Protein AF-A0A2V8GLQ5-F1 (afdb_monomer_lite)

Structure (mmCIF, N/CA/C/O backbone):
data_AF-A0A2V8GLQ5-F1
#
_entry.id   AF-A0A2V8GLQ5-F1
#
loop_
_atom_site.group_PDB
_atom_site.id
_atom_site.type_symbol
_atom_site.label_atom_id
_atom_site.label_alt_id
_atom_site.label_comp_id
_atom_site.label_asym_id
_atom_site.label_entity_id
_atom_site.label_seq_id
_atom_site.pdbx_PDB_ins_code
_atom_site.Cartn_x
_atom_site.Cartn_y
_atom_site.Cartn_z
_atom_site.occupancy
_atom_site.B_iso_or_equiv
_atom_site.auth_seq_id
_atom_site.auth_comp_id
_atom_site.auth_asym_id
_atom_site.auth_atom_id
_atom_site.pdbx_PDB_model_num
ATOM 1 N N . MET A 1 1 ? 10.502 -24.802 1.632 1.00 63.25 1 MET A N 1
ATOM 2 C CA . MET A 1 1 ? 9.885 -23.475 1.426 1.00 63.25 1 MET A CA 1
ATOM 3 C C . MET A 1 1 ? 8.600 -23.440 2.243 1.00 63.25 1 MET A C 1
ATOM 5 O O . MET A 1 1 ? 7.718 -24.242 1.971 1.00 63.25 1 MET A O 1
ATOM 9 N N . ARG A 1 2 ? 8.540 -22.644 3.318 1.00 80.94 2 ARG A N 1
ATOM 10 C CA . ARG A 1 2 ? 7.343 -22.529 4.173 1.00 80.94 2 ARG A CA 1
ATOM 11 C C . ARG A 1 2 ? 6.388 -21.524 3.531 1.00 80.94 2 ARG A C 1
ATOM 13 O O . ARG A 1 2 ? 6.827 -20.437 3.175 1.00 80.94 2 ARG A O 1
ATOM 20 N N . VAL A 1 3 ? 5.116 -21.886 3.393 1.00 81.62 3 VAL A N 1
ATOM 21 C CA . VAL A 1 3 ? 4.073 -20.953 2.947 1.00 81.62 3 VAL A CA 1
ATOM 22 C C . VAL A 1 3 ? 3.764 -19.997 4.108 1.00 81.62 3 VAL A C 1
ATOM 24 O O . VAL A 1 3 ? 3.500 -20.488 5.212 1.00 81.62 3 VAL A O 1
ATOM 27 N N . PRO A 1 4 ? 3.845 -18.668 3.915 1.00 85.38 4 PRO A N 1
ATOM 28 C CA . PRO A 1 4 ? 3.492 -17.707 4.956 1.00 85.38 4 PRO A CA 1
ATOM 29 C C . PRO A 1 4 ? 2.005 -17.817 5.308 1.00 85.38 4 PRO A C 1
ATOM 31 O O . PRO A 1 4 ? 1.169 -18.078 4.440 1.00 85.38 4 PRO A O 1
ATOM 34 N N . GLN A 1 5 ? 1.667 -17.651 6.587 1.00 93.88 5 GLN A N 1
ATOM 35 C CA . GLN A 1 5 ? 0.269 -17.655 7.016 1.00 93.88 5 GLN A CA 1
ATOM 36 C C . GLN A 1 5 ? -0.374 -16.293 6.730 1.00 93.88 5 GLN A C 1
ATOM 38 O O . GLN A 1 5 ? 0.317 -15.280 6.661 1.00 93.88 5 GLN A O 1
ATOM 43 N N . VAL A 1 6 ? -1.706 -16.241 6.612 1.00 92.25 6 VAL A N 1
ATOM 44 C CA . VAL A 1 6 ? -2.436 -14.980 6.355 1.00 92.25 6 VAL A CA 1
ATOM 45 C C . VAL A 1 6 ? -2.108 -13.914 7.406 1.00 92.25 6 VAL A C 1
ATOM 47 O O . VAL A 1 6 ? -1.893 -12.758 7.057 1.00 92.25 6 VAL A O 1
ATOM 50 N N . ALA A 1 7 ? -1.985 -14.310 8.675 1.00 94.69 7 ALA A N 1
ATOM 51 C CA . ALA A 1 7 ? -1.589 -13.404 9.750 1.00 94.69 7 ALA A CA 1
ATOM 52 C C . ALA A 1 7 ? -0.199 -12.780 9.518 1.00 94.69 7 ALA A C 1
ATOM 54 O O . ALA A 1 7 ? -0.030 -11.580 9.730 1.00 94.69 7 ALA A O 1
ATOM 55 N N . ASP A 1 8 ? 0.767 -13.563 9.023 1.00 96.06 8 ASP A N 1
ATOM 56 C CA . ASP A 1 8 ? 2.113 -13.072 8.699 1.00 96.06 8 ASP A CA 1
ATOM 57 C C . ASP A 1 8 ? 2.060 -12.060 7.540 1.00 96.06 8 ASP A C 1
ATOM 59 O O . ASP A 1 8 ? 2.730 -11.029 7.578 1.00 96.06 8 ASP A O 1
ATOM 63 N N . ILE A 1 9 ? 1.219 -12.321 6.530 1.00 95.00 9 ILE A N 1
ATOM 64 C CA . ILE A 1 9 ? 1.027 -11.442 5.363 1.00 95.00 9 ILE A CA 1
ATOM 65 C C . ILE A 1 9 ? 0.398 -10.109 5.780 1.00 95.00 9 ILE A C 1
ATOM 67 O O . ILE A 1 9 ? 0.857 -9.052 5.351 1.00 95.00 9 ILE A O 1
ATOM 71 N N . ILE A 1 10 ? -0.630 -10.140 6.633 1.00 97.25 10 ILE A N 1
ATOM 72 C CA . ILE A 1 10 ? -1.277 -8.922 7.137 1.00 97.25 10 ILE A CA 1
ATOM 73 C C . ILE A 1 10 ? -0.293 -8.108 7.980 1.00 97.25 10 ILE A C 1
ATOM 75 O O . ILE A 1 10 ? -0.190 -6.893 7.798 1.00 97.25 10 ILE A O 1
ATOM 79 N N . ALA A 1 11 ? 0.458 -8.758 8.874 1.00 97.44 11 ALA A N 1
ATOM 80 C CA . ALA A 1 11 ? 1.461 -8.087 9.696 1.00 97.44 11 ALA A CA 1
ATOM 81 C C . ALA A 1 11 ? 2.531 -7.396 8.835 1.00 97.44 11 ALA A C 1
ATOM 83 O O . ALA A 1 11 ? 2.856 -6.229 9.069 1.00 97.44 11 ALA A O 1
ATOM 84 N N . GLU A 1 12 ? 3.022 -8.078 7.799 1.00 96.25 12 GLU A N 1
ATOM 85 C CA . GLU A 1 12 ? 3.988 -7.499 6.868 1.00 96.25 12 GLU A CA 1
ATOM 86 C C . GLU A 1 12 ? 3.384 -6.355 6.049 1.00 96.25 12 GLU A C 1
ATOM 88 O O . GLU A 1 12 ? 3.994 -5.295 5.915 1.00 96.25 12 GLU A O 1
ATOM 93 N N . GLY A 1 13 ? 2.149 -6.507 5.573 1.00 96.44 13 GLY A N 1
ATOM 94 C CA . GLY A 1 13 ? 1.435 -5.445 4.873 1.00 96.44 13 GLY A CA 1
ATOM 95 C C . GLY A 1 13 ? 1.325 -4.166 5.708 1.00 96.44 13 GLY A C 1
ATOM 96 O O . GLY A 1 13 ? 1.615 -3.084 5.204 1.00 96.44 13 GLY A O 1
ATOM 97 N N . LYS A 1 14 ? 1.007 -4.267 7.004 1.00 98.19 14 LYS A N 1
ATOM 98 C CA . LYS A 1 14 ? 0.960 -3.105 7.915 1.00 98.19 14 LYS A CA 1
ATOM 99 C C . LYS A 1 14 ? 2.320 -2.432 8.084 1.00 98.19 14 LYS A C 1
ATOM 101 O O . LYS A 1 14 ? 2.405 -1.198 8.115 1.00 98.19 14 LYS A O 1
ATOM 106 N N . ARG A 1 15 ? 3.387 -3.232 8.183 1.00 97.12 15 ARG A N 1
ATOM 107 C CA . ARG A 1 15 ? 4.765 -2.729 8.242 1.00 97.12 15 ARG A CA 1
ATOM 108 C C . ARG A 1 15 ? 5.100 -1.958 6.966 1.00 97.12 15 ARG A C 1
ATOM 110 O O . ARG A 1 15 ? 5.607 -0.841 7.047 1.00 97.12 15 ARG A O 1
ATOM 117 N N . LEU A 1 16 ? 4.756 -2.516 5.805 1.00 96.44 16 LEU A N 1
ATOM 118 C CA . LEU A 1 16 ? 4.956 -1.875 4.508 1.00 96.44 16 LEU A CA 1
ATOM 119 C C . LEU A 1 16 ? 4.143 -0.585 4.374 1.00 96.44 16 LEU A C 1
ATOM 121 O O . LEU A 1 16 ? 4.720 0.425 3.996 1.00 96.44 16 LEU A O 1
ATOM 125 N N . MET A 1 17 ? 2.861 -0.560 4.755 1.00 97.62 17 MET A N 1
ATOM 126 C CA . MET A 1 17 ? 2.049 0.667 4.695 1.00 97.62 17 MET A CA 1
ATOM 127 C C . MET A 1 17 ? 2.631 1.790 5.566 1.00 97.62 17 MET A C 1
ATOM 129 O O . MET A 1 17 ? 2.666 2.944 5.141 1.00 97.62 17 MET A O 1
ATOM 133 N N . SER A 1 18 ? 3.170 1.449 6.741 1.00 96.75 18 SER A N 1
ATOM 134 C CA . SER A 1 18 ? 3.880 2.404 7.605 1.00 96.75 18 SER A CA 1
ATOM 135 C C . SER A 1 18 ? 5.127 2.979 6.921 1.00 96.75 18 SER A C 1
ATOM 137 O O . SER A 1 18 ? 5.350 4.188 6.951 1.00 96.75 18 SER A O 1
ATOM 139 N N . ILE A 1 19 ? 5.916 2.130 6.254 1.00 95.81 19 ILE A N 1
ATOM 140 C CA . ILE A 1 19 ? 7.103 2.554 5.497 1.00 95.81 19 ILE A CA 1
ATOM 141 C C . ILE A 1 19 ? 6.711 3.407 4.293 1.00 95.81 19 ILE A C 1
ATOM 143 O O . ILE A 1 19 ? 7.311 4.458 4.077 1.00 95.81 19 ILE A O 1
ATOM 147 N N . CYS A 1 20 ? 5.699 2.994 3.529 1.00 96.44 20 CYS A N 1
ATOM 148 C CA . CYS A 1 20 ? 5.193 3.749 2.390 1.00 96.44 20 CYS A CA 1
ATOM 149 C C . CYS A 1 20 ? 4.781 5.158 2.825 1.00 96.44 20 CYS A C 1
ATOM 151 O O . CYS A 1 20 ? 5.273 6.125 2.247 1.00 96.44 20 CYS A O 1
ATOM 153 N N . ASN A 1 21 ? 3.961 5.288 3.876 1.00 95.75 21 ASN A N 1
ATOM 154 C CA . ASN A 1 21 ? 3.484 6.596 4.335 1.00 95.75 21 ASN A CA 1
ATOM 155 C C . ASN A 1 21 ? 4.610 7.502 4.855 1.00 95.75 21 ASN A C 1
ATOM 157 O O . ASN A 1 21 ? 4.532 8.719 4.719 1.00 95.75 21 ASN A O 1
ATOM 161 N N . ALA A 1 22 ? 5.665 6.918 5.428 1.00 95.25 22 ALA A N 1
ATOM 162 C CA . ALA A 1 22 ? 6.824 7.669 5.899 1.00 95.25 22 ALA A CA 1
ATOM 163 C C . ALA A 1 22 ? 7.767 8.090 4.758 1.00 95.25 22 ALA A C 1
ATOM 165 O O . ALA A 1 22 ? 8.244 9.220 4.732 1.00 95.25 22 ALA A O 1
ATOM 166 N N . CYS A 1 23 ? 8.055 7.183 3.821 1.00 96.44 23 CYS A N 1
ATOM 167 C CA . CYS A 1 23 ? 9.047 7.388 2.765 1.00 96.44 23 CYS A CA 1
ATOM 168 C C . CYS A 1 23 ? 8.509 8.221 1.599 1.00 96.44 23 CYS A C 1
ATOM 170 O O . CYS A 1 23 ? 9.237 9.051 1.060 1.00 96.44 23 CYS A O 1
ATOM 172 N N . ARG A 1 24 ? 7.260 7.973 1.186 1.00 96.19 24 ARG A N 1
ATOM 173 C CA . ARG A 1 24 ? 6.531 8.677 0.111 1.00 96.19 24 ARG A CA 1
ATOM 174 C C . ARG A 1 24 ? 7.214 8.752 -1.261 1.00 96.19 24 ARG A C 1
ATOM 176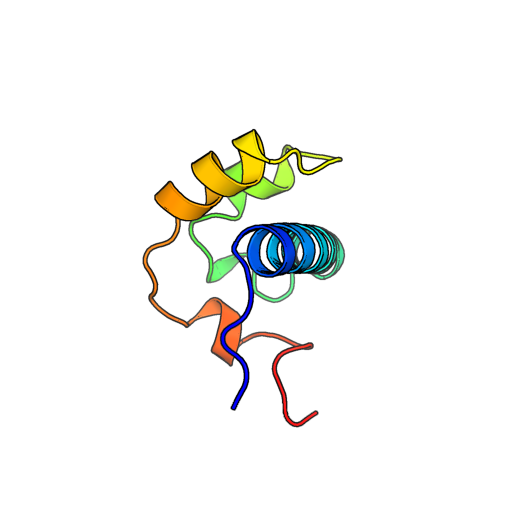 O O . ARG A 1 24 ? 6.646 9.303 -2.194 1.00 96.19 24 ARG A O 1
ATOM 183 N N . TYR A 1 25 ? 8.378 8.131 -1.441 1.00 95.94 25 TYR A N 1
ATOM 184 C CA . TYR A 1 25 ? 9.150 8.205 -2.683 1.00 95.94 25 TYR A CA 1
ATOM 185 C C . TYR A 1 25 ? 8.376 7.680 -3.900 1.00 95.94 25 TYR A C 1
ATOM 187 O O . TYR A 1 25 ? 8.462 8.244 -4.988 1.00 95.94 25 TYR A O 1
ATOM 195 N N . CYS A 1 26 ? 7.576 6.627 -3.705 1.00 96.31 26 CYS A N 1
ATOM 196 C CA . CYS A 1 26 ? 6.769 6.020 -4.758 1.00 96.31 26 CYS A CA 1
ATOM 197 C C . CYS A 1 26 ? 5.293 6.462 -4.773 1.00 96.31 26 CYS A C 1
ATOM 199 O O . CYS A 1 26 ? 4.470 5.822 -5.429 1.00 96.31 26 CYS A O 1
ATOM 201 N N . GLU A 1 27 ? 4.947 7.549 -4.075 1.00 96.31 27 GLU A N 1
ATOM 202 C CA . GLU A 1 27 ? 3.574 8.062 -3.949 1.00 96.31 27 GLU A CA 1
ATOM 203 C C . GLU A 1 27 ? 2.877 8.247 -5.304 1.00 96.31 27 GLU A C 1
ATOM 205 O O . GLU A 1 27 ? 1.743 7.807 -5.480 1.00 96.31 27 GLU A O 1
ATOM 210 N N . GLY A 1 28 ? 3.580 8.811 -6.291 1.00 96.00 28 GLY A N 1
ATOM 211 C CA . GLY A 1 28 ? 3.042 9.037 -7.636 1.00 96.00 28 GLY A CA 1
ATOM 212 C C . GLY A 1 28 ? 2.805 7.772 -8.473 1.00 96.00 28 GLY A C 1
ATOM 213 O O . GLY A 1 28 ? 2.140 7.855 -9.501 1.00 96.00 28 GLY A O 1
ATOM 214 N N . TYR A 1 29 ? 3.318 6.609 -8.056 1.00 97.19 29 TYR A N 1
ATOM 215 C CA . TYR A 1 29 ? 3.167 5.341 -8.787 1.00 97.19 29 TYR A CA 1
ATOM 216 C C . TYR A 1 29 ? 2.034 4.462 -8.245 1.00 97.19 29 TYR A C 1
ATOM 218 O O . TYR A 1 29 ? 1.519 3.593 -8.948 1.00 97.19 29 TYR A O 1
ATOM 226 N N . CYS A 1 30 ? 1.663 4.629 -6.976 1.00 97.56 30 CYS A N 1
ATOM 227 C CA . CYS A 1 30 ? 0.780 3.703 -6.280 1.00 97.56 30 CYS A CA 1
ATOM 228 C C . CYS A 1 30 ? -0.628 4.286 -6.121 1.00 97.56 30 CYS A C 1
ATOM 230 O O . CYS A 1 30 ? -0.856 5.158 -5.287 1.00 97.56 30 CYS A O 1
ATOM 232 N N . ALA A 1 31 ? -1.611 3.734 -6.839 1.00 96.31 31 ALA A N 1
ATOM 233 C CA . ALA A 1 31 ? -3.013 4.171 -6.760 1.00 96.31 31 ALA A CA 1
ATOM 234 C C . ALA A 1 31 ? -3.642 4.042 -5.354 1.00 96.31 31 ALA A C 1
ATOM 236 O O . ALA A 1 31 ? -4.670 4.651 -5.068 1.00 96.31 31 ALA A O 1
ATOM 237 N N . VAL A 1 32 ? -3.017 3.271 -4.461 1.00 98.12 32 VAL A N 1
ATOM 238 C CA . VAL A 1 32 ? -3.474 3.063 -3.081 1.00 98.12 32 VAL A CA 1
ATOM 239 C C . VAL A 1 32 ? -3.144 4.264 -2.178 1.00 98.12 32 VAL A C 1
ATOM 241 O O . VAL A 1 32 ? -3.817 4.472 -1.166 1.00 98.12 32 VAL A O 1
ATOM 244 N N . PHE A 1 33 ? -2.147 5.086 -2.532 1.00 97.56 33 PHE A N 1
ATOM 245 C CA . PHE A 1 33 ? -1.635 6.161 -1.670 1.00 97.56 33 PHE A CA 1
ATOM 246 C C . PHE A 1 33 ? -2.692 7.163 -1.191 1.00 97.56 33 PHE A C 1
ATOM 248 O O . PHE A 1 33 ? -2.754 7.376 0.018 1.00 97.56 33 PHE A O 1
ATOM 255 N N . PRO A 1 34 ? -3.573 7.714 -2.053 1.00 97.00 34 PRO A N 1
ATOM 256 C CA . PRO A 1 34 ? -4.576 8.697 -1.627 1.00 97.00 34 PRO A CA 1
ATOM 257 C C . PRO A 1 34 ? -5.525 8.189 -0.533 1.00 97.00 34 PRO A C 1
ATOM 259 O O . PRO A 1 34 ? -6.072 8.966 0.252 1.00 97.00 34 PRO A O 1
ATOM 262 N N . ALA A 1 35 ? -5.749 6.873 -0.483 1.00 97.38 35 ALA A N 1
ATOM 263 C CA . ALA A 1 35 ? -6.511 6.234 0.580 1.00 97.38 35 ALA A CA 1
ATOM 264 C C . ALA A 1 35 ? -5.631 5.910 1.797 1.00 97.38 35 ALA A C 1
ATOM 266 O O . ALA A 1 35 ? -6.064 6.090 2.937 1.00 97.38 35 ALA A O 1
ATOM 267 N N . MET A 1 36 ? -4.414 5.423 1.564 1.00 97.56 36 MET A N 1
ATOM 268 C CA . MET A 1 36 ? -3.468 5.013 2.600 1.00 97.56 36 MET A CA 1
ATOM 269 C C . MET A 1 36 ? -2.990 6.196 3.455 1.00 97.56 36 MET A C 1
ATOM 271 O O . MET A 1 36 ? -3.020 6.099 4.677 1.00 97.56 36 MET A O 1
ATOM 275 N N . GLU A 1 37 ? -2.648 7.336 2.851 1.00 95.88 37 GLU A N 1
ATOM 276 C CA . GLU A 1 37 ? -2.042 8.484 3.548 1.00 95.88 37 GLU A CA 1
ATOM 277 C C . GLU A 1 37 ? -2.953 9.147 4.591 1.00 95.88 37 GLU A C 1
ATOM 279 O O . GLU A 1 37 ? -2.489 9.849 5.486 1.00 95.88 37 GLU A O 1
ATOM 284 N N . ARG A 1 38 ? -4.265 8.902 4.501 1.00 94.69 38 ARG A N 1
ATOM 285 C CA . ARG A 1 38 ? -5.274 9.409 5.443 1.00 94.69 38 ARG A CA 1
ATOM 286 C C . ARG A 1 38 ? -5.313 8.618 6.75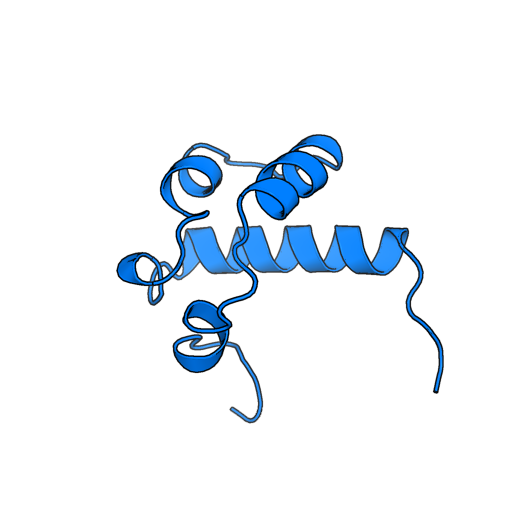2 1.00 94.69 38 ARG A C 1
ATOM 288 O O . ARG A 1 38 ? -6.145 8.905 7.611 1.00 94.69 38 ARG A O 1
ATOM 295 N N . ARG A 1 39 ? -4.467 7.594 6.891 1.00 94.12 39 ARG A N 1
ATOM 296 C CA . ARG A 1 39 ? -4.427 6.674 8.028 1.00 94.12 39 ARG A CA 1
ATOM 297 C C . ARG A 1 39 ? -3.113 6.831 8.786 1.00 94.12 39 ARG A C 1
ATOM 299 O O . ARG A 1 39 ? -2.036 6.825 8.199 1.00 94.12 39 ARG A O 1
ATOM 306 N N . LEU A 1 40 ? -3.220 6.944 10.109 1.00 90.88 40 LEU A N 1
ATOM 307 C CA . LEU A 1 40 ? -2.071 6.967 11.026 1.00 90.88 40 LEU A CA 1
ATOM 308 C C . LEU A 1 40 ? -1.730 5.571 11.561 1.00 90.88 40 LEU A C 1
ATOM 310 O O . LEU A 1 40 ? -0.600 5.313 11.964 1.00 90.88 40 LEU A O 1
ATOM 314 N N . THR A 1 41 ? -2.714 4.676 11.573 1.00 94.69 41 THR A N 1
ATOM 315 C CA . THR A 1 41 ? -2.596 3.280 11.993 1.00 94.69 41 THR A CA 1
ATOM 316 C C . THR A 1 41 ? -3.285 2.388 10.963 1.00 94.69 41 THR A C 1
ATOM 318 O O . THR A 1 41 ? -4.191 2.833 10.259 1.00 94.69 41 THR A O 1
ATOM 321 N N . PHE A 1 42 ? -2.851 1.130 10.867 1.00 97.19 42 PHE A N 1
ATOM 322 C CA . PHE A 1 42 ? -3.384 0.162 9.908 1.00 97.19 42 PHE A CA 1
ATOM 323 C C . PHE A 1 42 ? -3.994 -1.025 10.657 1.00 97.19 42 PHE A C 1
ATOM 325 O O . PHE A 1 42 ? -3.278 -1.867 11.210 1.00 97.19 42 PHE A O 1
ATOM 332 N N . SER A 1 43 ? -5.324 -1.078 10.716 1.00 97.50 43 SER A N 1
ATOM 333 C CA . SER A 1 43 ? -6.061 -2.243 11.219 1.00 97.50 43 SER A CA 1
ATOM 334 C C . SER A 1 43 ? -6.077 -3.378 10.184 1.00 97.50 43 SER A C 1
ATOM 336 O O . SER A 1 43 ? -5.669 -3.185 9.042 1.00 97.50 43 SER A O 1
ATOM 338 N N . ASP A 1 44 ? -6.541 -4.573 10.560 1.00 97.75 44 ASP A N 1
ATOM 339 C CA . ASP A 1 44 ? -6.708 -5.678 9.595 1.00 97.75 44 ASP A CA 1
ATOM 340 C C . ASP A 1 44 ? -7.716 -5.298 8.498 1.00 97.75 44 ASP A C 1
ATOM 342 O O . ASP A 1 44 ? -7.447 -5.490 7.317 1.00 97.75 44 ASP A O 1
ATOM 346 N N . ALA A 1 45 ? -8.815 -4.635 8.874 1.00 97.25 45 ALA A N 1
ATOM 347 C CA . ALA A 1 45 ? -9.822 -4.156 7.928 1.00 97.25 45 ALA A CA 1
ATOM 348 C C . ALA A 1 45 ? -9.274 -3.087 6.965 1.00 97.25 45 ALA A C 1
ATOM 350 O O . ALA A 1 45 ? -9.674 -3.037 5.801 1.00 97.25 45 ALA A O 1
ATOM 351 N N . ASP A 1 46 ? -8.339 -2.244 7.418 1.00 98.00 46 ASP A N 1
ATOM 352 C CA . ASP A 1 46 ? -7.648 -1.317 6.519 1.00 98.00 46 ASP A CA 1
ATOM 353 C C . ASP A 1 46 ? -6.789 -2.066 5.507 1.00 98.00 46 ASP A C 1
ATOM 355 O O . ASP A 1 46 ? -6.759 -1.672 4.346 1.00 98.00 46 ASP A O 1
ATOM 359 N N . MET A 1 47 ? -6.120 -3.146 5.916 1.00 97.81 47 MET A N 1
ATOM 360 C CA . MET A 1 47 ? -5.323 -3.954 4.994 1.00 97.81 47 MET A CA 1
ATOM 361 C C . MET A 1 47 ? -6.195 -4.618 3.934 1.00 97.81 47 MET A C 1
ATOM 363 O O . MET A 1 47 ? -5.851 -4.545 2.756 1.00 97.81 47 MET A O 1
ATOM 367 N N . ASP A 1 48 ? -7.343 -5.177 4.320 1.00 96.94 48 ASP A N 1
ATOM 368 C CA . ASP A 1 48 ? -8.303 -5.748 3.371 1.00 96.94 48 ASP A CA 1
ATOM 369 C C . ASP A 1 48 ? -8.810 -4.684 2.388 1.00 96.94 48 ASP A C 1
ATOM 371 O O . ASP A 1 48 ? -8.823 -4.889 1.172 1.00 96.94 48 ASP A O 1
ATOM 375 N N . TYR A 1 49 ? -9.188 -3.508 2.892 1.00 97.69 49 TYR A N 1
ATOM 376 C CA . TYR A 1 49 ? -9.650 -2.404 2.056 1.00 97.69 49 TYR A CA 1
ATOM 377 C C . TYR A 1 49 ? -8.562 -1.908 1.094 1.00 97.69 49 TYR A C 1
ATOM 379 O O . TYR A 1 49 ? -8.804 -1.802 -0.107 1.00 97.69 49 TYR A O 1
ATOM 387 N N . LEU A 1 50 ? -7.355 -1.630 1.593 1.00 97.94 50 LEU A N 1
ATOM 388 C CA . LEU A 1 50 ? -6.243 -1.132 0.783 1.00 97.94 50 LEU A CA 1
ATOM 389 C C . LEU A 1 50 ? -5.776 -2.174 -0.243 1.00 97.94 50 LEU A C 1
ATOM 391 O O . LEU A 1 50 ? -5.419 -1.802 -1.360 1.00 97.94 50 LEU A O 1
ATOM 395 N N . ALA A 1 51 ? -5.833 -3.468 0.089 1.00 96.81 51 ALA A N 1
ATOM 396 C CA . ALA A 1 51 ? -5.534 -4.546 -0.849 1.00 96.81 51 ALA A CA 1
ATOM 397 C C . ALA A 1 51 ? -6.498 -4.552 -2.045 1.00 96.81 51 ALA A C 1
ATOM 399 O O . ALA A 1 51 ? -6.051 -4.724 -3.176 1.00 96.81 51 ALA A O 1
ATOM 400 N N . ASN A 1 52 ? -7.789 -4.275 -1.826 1.00 97.00 52 ASN A N 1
ATOM 401 C CA . ASN A 1 52 ? -8.775 -4.162 -2.909 1.00 97.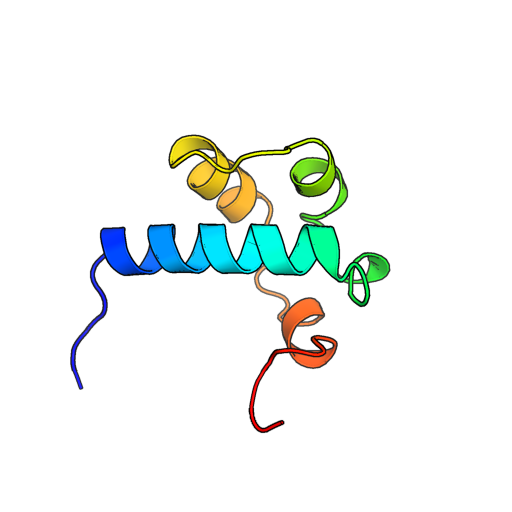00 52 ASN A CA 1
ATOM 402 C C . ASN A 1 52 ? -8.535 -2.957 -3.837 1.00 97.00 52 ASN A C 1
ATOM 404 O O . ASN A 1 52 ? -9.017 -2.950 -4.967 1.00 97.00 52 ASN A O 1
ATOM 408 N N . LEU A 1 53 ? -7.790 -1.944 -3.386 1.00 97.62 53 LEU A N 1
ATOM 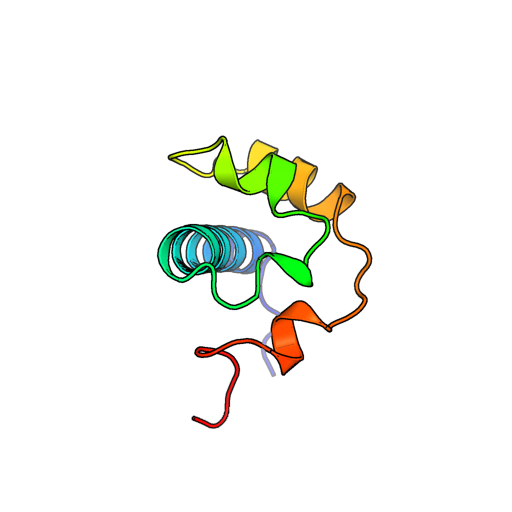409 C CA . LEU A 1 53 ? -7.404 -0.799 -4.217 1.00 97.62 53 LEU A CA 1
ATOM 410 C C . LEU A 1 53 ? -6.120 -1.052 -5.020 1.00 97.62 53 LEU A C 1
ATOM 412 O O . LEU A 1 53 ? -5.775 -0.261 -5.897 1.00 97.62 53 LEU A O 1
ATOM 416 N N . CYS A 1 54 ? -5.378 -2.119 -4.715 1.00 97.31 54 CYS A N 1
ATOM 417 C CA . CYS A 1 54 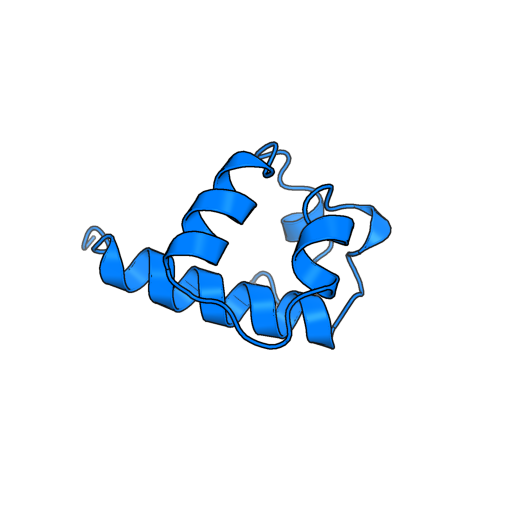? -4.129 -2.433 -5.391 1.00 97.31 54 CYS A CA 1
ATOM 418 C C . CYS A 1 54 ? -4.392 -3.032 -6.778 1.00 97.31 54 CYS A C 1
ATOM 420 O O . CYS A 1 54 ? -5.099 -4.026 -6.921 1.00 97.31 54 CYS A O 1
ATOM 422 N N . HIS A 1 55 ? -3.745 -2.481 -7.805 1.00 97.31 55 HIS A N 1
ATOM 423 C CA . HIS A 1 55 ? -3.837 -2.998 -9.175 1.00 97.31 55 HIS A CA 1
ATOM 424 C C . HIS A 1 55 ? -2.823 -4.100 -9.500 1.00 97.31 55 HIS A C 1
ATOM 426 O O . HIS A 1 55 ? -2.775 -4.562 -10.636 1.00 97.31 55 HIS A O 1
ATOM 432 N N . ASN A 1 56 ? -1.985 -4.499 -8.537 1.00 96.31 56 ASN A N 1
ATOM 433 C CA . ASN A 1 56 ? -0.902 -5.465 -8.741 1.00 96.31 56 ASN A CA 1
ATOM 434 C C . ASN A 1 56 ? 0.020 -5.118 -9.939 1.00 96.31 56 ASN A C 1
ATOM 436 O O . ASN A 1 56 ? 0.513 -6.002 -10.633 1.00 96.31 56 ASN A O 1
ATOM 440 N N . CYS A 1 57 ? 0.243 -3.823 -10.200 1.00 97.62 57 CYS A N 1
ATOM 441 C CA . CYS A 1 57 ? 1.058 -3.344 -11.326 1.00 97.62 57 CYS A CA 1
ATOM 442 C C . CYS A 1 57 ? 2.574 -3.365 -11.060 1.00 97.62 57 CYS A C 1
ATOM 444 O O . CYS A 1 57 ? 3.349 -3.150 -11.981 1.00 97.62 57 CYS A O 1
ATOM 446 N N . ALA A 1 58 ? 2.998 -3.588 -9.811 1.00 96.44 58 ALA A N 1
ATOM 447 C CA . ALA A 1 58 ? 4.393 -3.614 -9.353 1.00 96.44 58 ALA A CA 1
ATOM 448 C C . ALA A 1 58 ? 5.222 -2.318 -9.530 1.00 96.44 58 ALA A C 1
ATOM 450 O O . ALA A 1 58 ? 6.355 -2.270 -9.059 1.00 96.44 58 ALA A O 1
ATOM 451 N N . GLU A 1 59 ? 4.674 -1.238 -10.091 1.00 97.06 59 GLU A N 1
ATOM 452 C CA . GLU A 1 59 ? 5.387 0.044 -10.259 1.00 97.06 59 GLU A CA 1
ATOM 453 C C . GLU A 1 59 ? 5.965 0.578 -8.939 1.00 97.06 59 GLU A C 1
ATOM 455 O O . GLU A 1 59 ? 7.137 0.942 -8.844 1.00 97.06 59 GLU A O 1
ATOM 460 N N . CYS A 1 60 ? 5.169 0.542 -7.866 1.00 96.94 60 CYS A N 1
ATOM 461 C CA . CYS A 1 60 ? 5.628 0.979 -6.552 1.00 96.94 60 CYS A CA 1
ATOM 462 C C . CYS A 1 60 ? 6.731 0.090 -5.964 1.00 96.94 60 CYS A C 1
ATOM 464 O O . CYS A 1 60 ? 7.523 0.590 -5.172 1.00 96.94 60 CYS A O 1
ATOM 466 N N . TYR A 1 61 ? 6.798 -1.189 -6.351 1.00 96.38 61 TYR A N 1
ATOM 467 C CA . TYR A 1 61 ? 7.861 -2.110 -5.952 1.00 96.38 61 TYR A CA 1
ATOM 468 C C . TYR A 1 61 ? 9.167 -1.767 -6.672 1.00 96.38 61 TYR A C 1
ATOM 470 O O . TYR A 1 61 ? 10.194 -1.618 -6.017 1.00 96.38 61 TYR A O 1
ATOM 478 N N . TYR A 1 62 ? 9.126 -1.560 -7.992 1.00 95.56 62 TYR A N 1
ATOM 479 C CA . TYR A 1 62 ? 10.316 -1.202 -8.773 1.00 95.56 62 TYR A CA 1
ATOM 48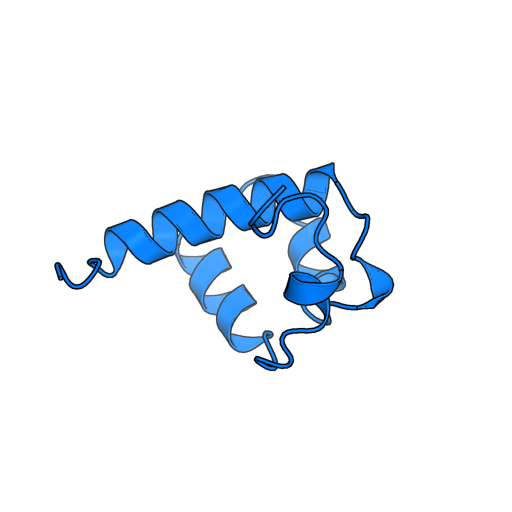0 C C . TYR A 1 62 ? 10.879 0.179 -8.420 1.00 95.56 62 TYR A C 1
ATOM 482 O O . TYR A 1 62 ? 12.088 0.382 -8.494 1.00 95.56 62 TYR A O 1
ATOM 490 N N . ALA A 1 63 ? 10.026 1.108 -7.988 1.00 95.50 63 ALA A N 1
ATOM 491 C CA . ALA A 1 63 ? 10.439 2.423 -7.503 1.00 95.50 63 ALA A CA 1
ATOM 492 C C . ALA A 1 63 ? 10.793 2.456 -5.999 1.00 95.50 63 ALA A C 1
ATOM 494 O O . ALA A 1 63 ? 11.081 3.525 -5.462 1.00 95.50 63 ALA A O 1
ATOM 495 N N . CYS A 1 64 ? 10.707 1.340 -5.267 1.00 96.19 64 CYS A N 1
ATOM 496 C CA . CYS A 1 64 ? 10.820 1.352 -3.809 1.00 96.19 64 CYS A CA 1
ATOM 497 C C . CYS A 1 64 ? 12.274 1.440 -3.320 1.00 96.19 64 CYS A C 1
ATOM 499 O O . CYS A 1 64 ? 13.069 0.521 -3.519 1.00 96.19 64 CYS A O 1
ATOM 501 N N . GLN A 1 65 ? 12.565 2.449 -2.494 1.00 94.69 65 GLN A N 1
ATOM 502 C CA . GLN A 1 65 ? 13.851 2.596 -1.789 1.00 94.69 65 GLN A CA 1
ATOM 503 C C . GLN A 1 65 ? 14.138 1.479 -0.769 1.00 94.69 65 GLN A C 1
ATOM 505 O O . GLN A 1 65 ? 15.234 1.430 -0.225 1.00 94.69 65 GLN A O 1
ATOM 510 N N . TYR A 1 66 ? 13.162 0.598 -0.512 1.00 93.50 66 TYR A N 1
ATOM 511 C CA . TYR A 1 66 ? 13.248 -0.538 0.410 1.00 93.50 66 TYR A CA 1
ATOM 512 C C . TYR A 1 66 ? 12.864 -1.898 -0.228 1.00 93.50 66 TYR A C 1
ATOM 514 O O . TYR A 1 66 ? 12.807 -2.892 0.493 1.00 93.50 66 TYR A O 1
ATOM 522 N N . ALA A 1 67 ? 12.679 -2.010 -1.561 1.00 93.25 67 ALA A N 1
ATOM 523 C CA . ALA A 1 67 ? 12.588 -3.309 -2.270 1.00 93.25 67 ALA A CA 1
ATOM 524 C C . ALA A 1 67 ? 13.962 -3.940 -2.639 1.00 93.25 67 ALA A C 1
ATOM 526 O O . ALA A 1 67 ? 14.710 -3.293 -3.364 1.00 93.25 67 ALA A O 1
ATOM 527 N N . PRO A 1 68 ? 14.300 -5.173 -2.204 1.00 89.75 68 PRO A N 1
ATOM 528 C CA . PRO A 1 68 ? 15.631 -5.792 -2.380 1.00 89.75 68 PRO A CA 1
ATOM 529 C C . PRO A 1 68 ? 16.212 -5.691 -3.809 1.00 89.75 68 PRO A C 1
ATOM 531 O O . PRO A 1 68 ? 15.433 -5.682 -4.767 1.00 89.75 68 PRO A O 1
ATOM 534 N N . PRO A 1 69 ? 17.550 -5.724 -4.013 1.00 82.88 69 PRO A N 1
ATOM 535 C CA . PRO A 1 69 ? 18.596 -6.246 -3.118 1.00 82.88 69 PRO A CA 1
ATOM 536 C C . PRO A 1 69 ? 19.430 -5.195 -2.368 1.00 82.88 69 PRO A C 1
ATOM 538 O O . PRO A 1 69 ? 20.510 -5.534 -1.889 1.00 82.88 69 PRO A O 1
ATOM 541 N N . HIS A 1 70 ? 19.014 -3.936 -2.352 1.00 60.47 70 HIS A N 1
ATOM 542 C CA . HIS A 1 70 ? 19.744 -2.879 -1.642 1.00 60.47 70 HIS A CA 1
ATOM 543 C C . HIS A 1 70 ? 19.876 -3.139 -0.130 1.00 60.47 70 HIS A C 1
ATOM 545 O O . HIS A 1 70 ? 18.991 -3.765 0.500 1.00 60.47 70 HIS A O 1
#

Secondary structure (DSSP, 8-state):
-PPPPHHHHHHHHHHHHHHHHHH-TTGGG-TTHHHHTT-SS--HHHHHHHHHT-----HHHHT-TTSTT-

Radius of gyration: 12.1 Å; chains: 1; bounding box: 30×33×23 Å

pLDDT: mean 94.47, std 6.62, range [60.47, 98.19]

Foldseek 3Di:
DDDDDPVRVLVVLQVVLQVCLVVVQCVVPFQLNVVSVVDPGADSVNSVVSVVRGPPPCSCLVRDPPRDDD

Sequence (70 aa):
MRVPQVADIIAEGKRLMSICNACRYCEGYCAVFPAMERRLTFSDADMDYLANLCHNCAECYYACQYAPPH